Protein AF-M1ZN65-F1 (afdb_monomer_lite)

Organism: NCBI:txid1232189

Structure (mmCIF, N/CA/C/O backbone):
data_AF-M1ZN65-F1
#
_entry.id   AF-M1ZN65-F1
#
loop_
_atom_site.group_PDB
_atom_site.id
_atom_site.type_symbol
_atom_site.label_atom_id
_atom_site.label_alt_id
_atom_site.label_comp_id
_atom_site.label_asym_id
_atom_site.label_entity_id
_atom_site.label_seq_id
_atom_site.pdbx_PDB_ins_code
_atom_site.Cartn_x
_atom_site.Cartn_y
_atom_site.Cartn_z
_atom_site.occupancy
_atom_site.B_iso_or_equiv
_atom_site.auth_seq_id
_atom_site.auth_comp_id
_atom_site.auth_asym_id
_atom_site.auth_atom_id
_atom_site.pdbx_PDB_model_num
ATOM 1 N N . MET A 1 1 ? 69.592 30.381 -8.802 1.00 51.75 1 MET A N 1
ATOM 2 C CA . MET A 1 1 ? 68.441 29.566 -8.342 1.00 51.75 1 MET A CA 1
ATOM 3 C C . MET A 1 1 ? 68.874 28.114 -8.212 1.00 51.75 1 MET A C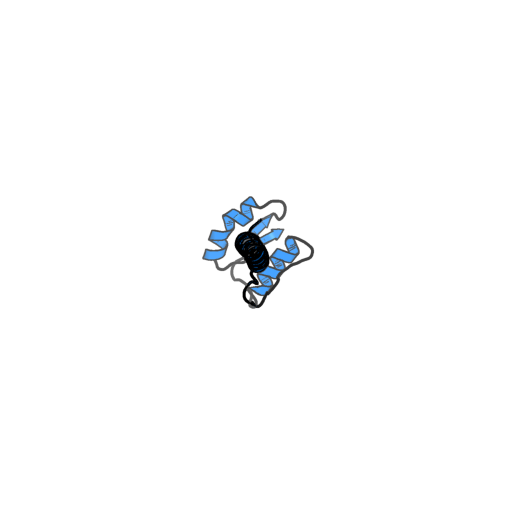 1
ATOM 5 O O . MET A 1 1 ? 69.387 27.549 -9.169 1.00 51.75 1 MET A O 1
ATOM 9 N N . ASN A 1 2 ? 68.782 27.545 -7.010 1.00 49.97 2 ASN A N 1
ATOM 10 C CA . ASN A 1 2 ? 69.424 26.271 -6.685 1.00 49.97 2 ASN A CA 1
ATOM 11 C C . ASN A 1 2 ? 68.547 25.082 -7.134 1.00 49.97 2 ASN A C 1
ATOM 13 O O . ASN A 1 2 ? 67.404 24.965 -6.694 1.00 49.97 2 ASN A O 1
ATOM 17 N N . LYS A 1 3 ? 69.085 24.192 -7.986 1.00 56.75 3 LYS A N 1
ATOM 18 C CA . LYS A 1 3 ? 68.370 23.068 -8.646 1.00 56.75 3 LYS A CA 1
ATOM 19 C C . LYS A 1 3 ? 67.635 22.123 -7.677 1.00 56.75 3 LYS A C 1
ATOM 21 O O . LYS A 1 3 ? 66.748 21.380 -8.090 1.00 56.75 3 LYS A O 1
ATOM 26 N N . LYS A 1 4 ? 67.995 22.148 -6.389 1.00 56.69 4 LYS A N 1
ATOM 27 C CA . LYS A 1 4 ? 67.368 21.356 -5.321 1.00 56.69 4 LYS A CA 1
ATOM 28 C C . LYS A 1 4 ? 65.956 21.843 -4.953 1.00 56.69 4 LYS A C 1
ATOM 30 O O . LYS A 1 4 ? 65.097 21.012 -4.688 1.00 56.69 4 LYS A O 1
ATOM 35 N N . GLY A 1 5 ? 65.688 23.154 -5.000 1.00 56.97 5 GLY A N 1
ATOM 36 C CA . GLY A 1 5 ? 64.386 23.723 -4.611 1.00 56.97 5 GLY A CA 1
ATOM 37 C C . GLY A 1 5 ? 63.274 23.467 -5.635 1.00 56.97 5 GLY A C 1
ATOM 38 O O . GLY A 1 5 ? 62.151 23.136 -5.270 1.00 56.97 5 GLY A O 1
ATOM 39 N N . THR A 1 6 ? 63.602 23.528 -6.929 1.00 56.62 6 THR A N 1
ATOM 40 C CA . THR A 1 6 ? 62.640 23.311 -8.025 1.00 56.62 6 THR A CA 1
ATOM 41 C C . THR A 1 6 ? 62.157 21.857 -8.099 1.00 56.62 6 THR A C 1
ATOM 43 O O . THR A 1 6 ? 61.009 21.603 -8.449 1.00 56.62 6 THR A O 1
ATOM 46 N N . ARG A 1 7 ? 63.007 20.892 -7.712 1.00 55.62 7 ARG A N 1
ATOM 47 C CA . ARG A 1 7 ? 62.654 19.463 -7.641 1.00 55.62 7 ARG A CA 1
ATOM 48 C C . ARG A 1 7 ? 61.694 19.146 -6.494 1.00 55.62 7 ARG A C 1
ATOM 50 O O . ARG A 1 7 ? 60.797 18.330 -6.674 1.00 55.62 7 ARG A O 1
ATOM 57 N N . ALA A 1 8 ? 61.855 19.809 -5.348 1.00 60.06 8 ALA A N 1
ATOM 58 C CA . ALA A 1 8 ? 60.968 19.635 -4.199 1.00 60.06 8 ALA A CA 1
ATOM 59 C C . ALA A 1 8 ? 59.554 20.170 -4.486 1.00 60.06 8 ALA A C 1
ATOM 61 O O . ALA A 1 8 ? 58.570 19.491 -4.205 1.00 60.06 8 ALA A O 1
ATOM 62 N N . LEU A 1 9 ? 59.459 21.341 -5.126 1.00 59.00 9 LEU A N 1
ATOM 63 C CA . LEU A 1 9 ? 58.184 21.937 -5.537 1.00 59.00 9 LEU A CA 1
ATOM 64 C C . LEU A 1 9 ? 57.462 21.093 -6.597 1.00 59.00 9 LEU A C 1
ATOM 66 O O . LEU A 1 9 ? 56.279 20.819 -6.424 1.00 59.00 9 LEU A O 1
ATOM 70 N N . ALA A 1 10 ? 58.173 20.613 -7.627 1.00 60.38 10 ALA A N 1
ATOM 71 C CA . ALA A 1 10 ? 57.595 19.749 -8.661 1.00 60.38 10 ALA A CA 1
ATOM 72 C C . ALA A 1 10 ? 57.077 18.416 -8.090 1.00 60.38 10 ALA A C 1
ATOM 74 O O . ALA A 1 10 ? 55.997 17.960 -8.458 1.00 60.38 10 ALA A O 1
ATOM 75 N N . SER A 1 11 ? 57.804 17.816 -7.140 1.00 59.25 11 SER A N 1
ATOM 76 C CA . SER A 1 11 ? 57.364 16.581 -6.484 1.00 59.25 11 SER A CA 1
ATOM 77 C C . SER A 1 11 ? 56.124 16.806 -5.610 1.00 59.25 11 SER A C 1
ATOM 79 O O . SER A 1 11 ? 55.227 15.969 -5.603 1.00 59.25 11 SER A O 1
ATOM 81 N N . ALA A 1 12 ? 56.032 17.947 -4.919 1.00 61.22 12 ALA A N 1
ATOM 82 C CA . ALA A 1 12 ? 54.872 18.291 -4.097 1.00 61.22 12 ALA A CA 1
ATOM 83 C C . ALA A 1 12 ? 53.609 18.570 -4.933 1.00 61.22 12 ALA A C 1
ATOM 85 O O . ALA A 1 12 ? 52.510 18.203 -4.518 1.00 61.22 12 ALA A O 1
ATOM 86 N N . THR A 1 13 ? 53.747 19.156 -6.132 1.00 62.22 13 THR A N 1
ATOM 87 C CA . THR A 1 13 ? 52.592 19.397 -7.020 1.00 62.22 13 THR A CA 1
ATOM 88 C C . THR A 1 13 ? 52.071 18.102 -7.640 1.00 62.22 13 THR A C 1
ATOM 90 O O . THR A 1 13 ? 50.860 17.907 -7.717 1.00 62.22 13 THR A O 1
ATOM 93 N N . VAL A 1 14 ? 52.966 17.184 -8.028 1.00 61.69 14 VAL A N 1
ATOM 94 C CA . VAL A 1 14 ? 52.580 15.862 -8.554 1.00 61.69 14 VAL A CA 1
ATOM 95 C C . VAL A 1 14 ? 51.879 15.032 -7.477 1.00 61.69 14 VAL A C 1
ATOM 97 O O . VAL A 1 14 ? 50.835 14.447 -7.746 1.00 61.69 14 VAL A O 1
ATOM 100 N N . VAL A 1 15 ? 52.386 15.034 -6.242 1.00 62.38 15 VAL A N 1
ATOM 101 C CA . VAL A 1 15 ? 51.747 14.320 -5.123 1.00 62.38 15 VAL A CA 1
ATOM 102 C C . VAL A 1 15 ? 50.374 14.915 -4.783 1.00 62.38 15 VAL A C 1
ATOM 104 O O . VAL A 1 15 ? 49.427 14.161 -4.572 1.00 62.38 15 VAL A O 1
ATOM 107 N N . GLY A 1 16 ? 50.227 16.245 -4.796 1.00 59.84 16 GLY A N 1
ATOM 108 C CA . GLY A 1 16 ? 48.937 16.908 -4.571 1.00 59.84 16 GLY A CA 1
ATOM 109 C C . GLY A 1 16 ? 47.893 16.607 -5.656 1.00 59.84 16 GLY A C 1
ATOM 110 O O . GLY A 1 16 ? 46.730 16.362 -5.339 1.00 59.84 16 GLY A O 1
ATOM 111 N N . LEU A 1 17 ? 48.308 16.556 -6.927 1.00 61.88 17 LEU A N 1
ATOM 112 C CA . LEU A 1 17 ? 47.427 16.226 -8.055 1.00 61.88 17 LEU A CA 1
ATOM 113 C C . LEU A 1 17 ? 46.994 14.747 -8.045 1.00 61.88 17 LEU A C 1
ATOM 115 O O . LEU A 1 17 ? 45.850 14.425 -8.371 1.00 61.88 17 LEU A O 1
ATOM 119 N N . VAL A 1 18 ? 47.882 13.845 -7.617 1.00 60.47 18 VAL A N 1
ATOM 120 C CA . VAL A 1 18 ? 47.560 12.420 -7.434 1.00 60.47 18 VAL A CA 1
ATOM 121 C C . VAL A 1 18 ? 46.593 12.224 -6.260 1.00 60.47 18 VAL A C 1
ATOM 123 O O . VAL A 1 18 ? 45.646 11.455 -6.378 1.00 60.47 18 VAL A O 1
ATOM 126 N N . LEU A 1 19 ? 46.742 12.969 -5.159 1.00 59.03 19 LEU A N 1
ATOM 127 C CA . LEU A 1 19 ? 45.795 12.897 -4.038 1.00 59.03 19 LEU A CA 1
ATOM 128 C C . LEU A 1 19 ? 44.387 13.389 -4.416 1.00 59.03 19 LEU A C 1
ATOM 130 O O . LEU A 1 19 ? 43.396 12.797 -3.992 1.00 59.03 19 LEU A O 1
ATOM 134 N N . ALA A 1 20 ? 44.289 14.440 -5.235 1.00 58.03 20 ALA A N 1
ATOM 135 C CA . ALA A 1 20 ? 43.005 15.003 -5.655 1.00 58.03 20 ALA A CA 1
ATOM 136 C C . ALA A 1 20 ? 42.212 14.075 -6.598 1.00 58.03 20 ALA A C 1
ATOM 138 O O . ALA A 1 20 ? 40.983 14.097 -6.595 1.00 58.03 20 ALA A O 1
ATOM 139 N N . THR A 1 21 ? 42.895 13.232 -7.379 1.00 59.38 21 THR A N 1
ATOM 140 C CA . THR A 1 21 ? 42.247 12.295 -8.317 1.00 59.38 21 THR A CA 1
ATOM 141 C C . THR A 1 21 ? 41.792 10.990 -7.658 1.00 59.38 21 THR A C 1
ATOM 143 O O . THR A 1 21 ? 40.845 10.372 -8.138 1.00 59.38 21 THR A O 1
ATOM 146 N N . VAL A 1 22 ? 42.383 10.594 -6.524 1.00 58.81 22 VAL A N 1
ATOM 147 C CA . VAL A 1 22 ? 42.008 9.368 -5.787 1.00 58.81 22 VAL A CA 1
ATOM 148 C C . VAL A 1 22 ? 40.745 9.556 -4.925 1.00 58.81 22 VAL A C 1
ATOM 150 O O . VAL A 1 22 ? 40.061 8.585 -4.609 1.00 58.81 22 VAL A O 1
ATOM 153 N N . ALA A 1 23 ? 40.373 10.794 -4.582 1.00 57.12 23 ALA A N 1
ATOM 154 C CA . ALA A 1 23 ? 39.285 11.084 -3.638 1.00 57.12 23 ALA A CA 1
ATOM 155 C C . ALA A 1 23 ? 37.861 11.137 -4.243 1.00 57.12 23 ALA A C 1
ATOM 157 O O . ALA A 1 23 ? 36.914 11.453 -3.528 1.00 57.12 23 ALA A O 1
ATOM 158 N N . THR A 1 24 ? 37.668 10.820 -5.531 1.00 62.84 24 THR A N 1
ATOM 159 C CA . THR A 1 24 ? 36.346 10.880 -6.206 1.00 62.84 24 THR A CA 1
ATOM 160 C C . THR A 1 24 ? 35.781 9.501 -6.565 1.00 62.84 24 THR A C 1
ATOM 162 O O . THR A 1 24 ? 35.153 9.302 -7.604 1.00 62.84 24 THR A O 1
ATOM 165 N N . GLY A 1 25 ? 35.994 8.510 -5.697 1.00 65.25 25 GLY A N 1
ATOM 166 C CA . GLY A 1 25 ? 35.395 7.187 -5.859 1.00 65.25 25 GLY A CA 1
ATOM 167 C C . GLY A 1 25 ? 33.880 7.227 -5.640 1.00 65.25 25 GLY A C 1
ATOM 168 O O . GLY A 1 25 ? 33.421 7.401 -4.515 1.00 65.25 25 GLY A O 1
ATOM 169 N N . ASN A 1 26 ? 33.095 7.032 -6.701 1.00 73.00 26 ASN A N 1
ATOM 170 C CA . ASN A 1 26 ? 31.654 6.805 -6.582 1.00 73.00 26 ASN A CA 1
ATOM 171 C C . ASN A 1 26 ? 31.406 5.539 -5.744 1.00 73.00 26 ASN A C 1
ATOM 173 O O . ASN A 1 26 ? 31.785 4.440 -6.154 1.00 73.00 26 ASN A O 1
ATOM 177 N N . VAL A 1 27 ? 30.759 5.676 -4.585 1.00 76.00 27 VAL A N 1
ATOM 178 C CA . VAL A 1 27 ? 30.366 4.529 -3.756 1.00 76.00 27 VAL A CA 1
ATOM 179 C C . VAL A 1 27 ? 29.233 3.798 -4.473 1.00 76.00 27 VAL A C 1
ATOM 181 O O . VAL A 1 27 ? 28.132 4.328 -4.614 1.00 76.00 27 VAL A O 1
ATOM 184 N N . LYS A 1 28 ? 29.495 2.581 -4.961 1.00 77.69 28 LYS A N 1
ATOM 185 C CA . LYS A 1 28 ? 28.439 1.715 -5.495 1.00 77.69 28 LYS A CA 1
ATOM 186 C C . LYS A 1 28 ? 27.738 1.005 -4.342 1.00 77.69 28 LYS A C 1
ATOM 188 O O . LYS A 1 28 ? 28.396 0.380 -3.515 1.00 77.69 28 LYS A O 1
ATOM 193 N N . ALA A 1 29 ? 26.410 1.091 -4.304 1.00 78.50 29 ALA A N 1
ATOM 194 C CA . ALA A 1 29 ? 25.606 0.260 -3.417 1.00 78.50 29 ALA A CA 1
ATOM 195 C C . ALA A 1 29 ? 25.834 -1.226 -3.741 1.00 78.50 29 ALA A C 1
ATOM 197 O O . ALA A 1 29 ? 26.093 -1.582 -4.895 1.00 78.50 29 ALA A O 1
ATOM 198 N N . ALA A 1 30 ? 25.743 -2.083 -2.721 1.00 84.00 30 ALA A N 1
ATOM 199 C CA . ALA A 1 30 ? 25.805 -3.526 -2.912 1.00 84.00 30 ALA A CA 1
ATOM 200 C C . ALA A 1 30 ? 24.708 -3.973 -3.900 1.00 84.00 30 ALA A C 1
ATOM 202 O O . ALA A 1 30 ? 23.597 -3.435 -3.848 1.00 84.00 30 ALA A O 1
ATOM 203 N N . PRO A 1 31 ? 24.995 -4.926 -4.804 1.00 80.06 31 PRO A N 1
ATOM 204 C CA . PRO A 1 31 ? 23.965 -5.484 -5.666 1.00 80.06 31 PRO A CA 1
ATOM 205 C C . PRO A 1 31 ? 22.886 -6.137 -4.793 1.00 80.06 31 PRO A C 1
ATOM 207 O O . PRO A 1 31 ? 23.194 -6.938 -3.912 1.00 80.06 31 PRO A O 1
ATOM 210 N N . GLY A 1 32 ? 21.632 -5.758 -5.022 1.00 85.06 32 GLY A N 1
ATOM 211 C CA . GLY A 1 32 ? 20.466 -6.299 -4.336 1.00 85.06 32 GLY A CA 1
ATOM 212 C C . GLY A 1 32 ? 19.328 -6.508 -5.324 1.00 85.06 32 GLY A C 1
ATOM 213 O O . GLY A 1 32 ? 19.187 -5.744 -6.282 1.00 85.06 32 GLY A O 1
ATOM 214 N N . ASP A 1 33 ? 18.529 -7.544 -5.089 1.00 89.31 33 ASP A N 1
ATOM 215 C CA . ASP A 1 33 ? 17.355 -7.828 -5.906 1.00 89.31 33 ASP A CA 1
ATOM 216 C C . ASP A 1 33 ? 16.283 -6.767 -5.648 1.00 89.31 33 ASP A C 1
ATOM 218 O O . ASP A 1 33 ? 15.735 -6.643 -4.550 1.00 89.31 33 ASP A O 1
ATOM 222 N N . VAL A 1 34 ? 15.989 -5.970 -6.675 1.00 89.75 34 VAL A N 1
ATOM 223 C CA . VAL A 1 34 ? 14.953 -4.938 -6.617 1.00 89.75 34 VAL A CA 1
ATOM 224 C C . VAL A 1 34 ? 13.650 -5.525 -7.137 1.00 89.75 34 VAL A C 1
ATOM 226 O O . VAL A 1 34 ? 13.487 -5.727 -8.339 1.00 89.75 34 VAL A O 1
ATOM 229 N N . ASN A 1 35 ? 12.692 -5.743 -6.238 1.00 90.19 35 ASN A N 1
ATOM 230 C CA . ASN A 1 35 ? 11.321 -6.056 -6.624 1.00 90.19 35 ASN A CA 1
ATOM 231 C C . ASN A 1 35 ? 10.463 -4.785 -6.596 1.00 90.19 35 ASN A C 1
ATOM 233 O O . ASN A 1 35 ? 10.105 -4.287 -5.527 1.00 90.19 35 ASN A O 1
ATOM 237 N N . LYS A 1 36 ? 10.143 -4.246 -7.775 1.00 93.44 36 LYS A N 1
ATOM 238 C CA . LYS A 1 36 ? 9.307 -3.049 -7.904 1.00 93.44 36 LYS A CA 1
ATOM 239 C C . LYS A 1 36 ? 7.838 -3.444 -8.037 1.00 93.44 36 LYS A C 1
ATOM 241 O O . LYS A 1 36 ? 7.456 -4.080 -9.013 1.00 93.44 36 LYS A O 1
ATOM 246 N N . VAL A 1 3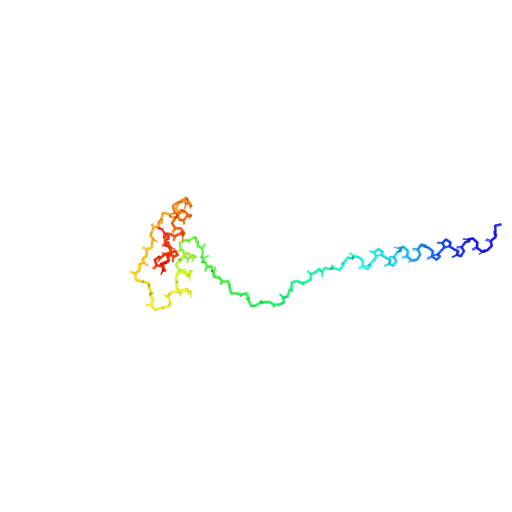7 ? 7.008 -2.979 -7.107 1.00 96.75 37 VAL A N 1
ATOM 247 C CA . VAL A 1 37 ? 5.544 -3.063 -7.205 1.00 96.75 37 VAL A CA 1
ATOM 248 C C . VAL A 1 37 ? 5.004 -1.674 -7.540 1.00 96.75 37 VAL A C 1
ATOM 250 O O . VAL A 1 37 ? 5.287 -0.714 -6.828 1.00 96.75 37 VAL A O 1
ATOM 253 N N . GLN A 1 38 ? 4.272 -1.553 -8.645 1.00 97.12 38 GLN A N 1
ATOM 254 C CA . GLN A 1 38 ? 3.717 -0.287 -9.138 1.00 97.12 38 GLN A CA 1
ATOM 255 C C . GLN A 1 38 ? 2.404 -0.526 -9.896 1.00 97.12 38 GLN A C 1
ATOM 257 O O . GLN A 1 38 ? 2.137 -1.654 -10.312 1.00 97.12 38 GLN A O 1
ATOM 262 N N . GLY A 1 39 ? 1.623 0.530 -10.107 1.00 97.62 39 GLY A N 1
ATOM 263 C CA . GLY A 1 39 ? 0.477 0.586 -11.019 1.00 97.62 39 GLY A CA 1
ATOM 264 C C . GLY A 1 39 ? 0.456 1.912 -11.789 1.00 97.62 39 GLY A C 1
ATOM 265 O O . GLY A 1 39 ? 1.334 2.753 -11.585 1.00 97.62 39 GLY A O 1
ATOM 266 N N . ASN A 1 40 ? -0.528 2.102 -12.668 1.00 98.12 40 ASN A N 1
ATOM 267 C CA . ASN A 1 40 ? -0.697 3.337 -13.443 1.00 98.12 40 ASN A CA 1
ATOM 268 C C . ASN A 1 40 ? -1.116 4.524 -12.565 1.00 98.12 40 ASN A C 1
ATOM 270 O O . ASN A 1 40 ? -0.812 5.674 -12.878 1.00 98.12 40 ASN A O 1
ATOM 274 N N . ASP A 1 41 ? -1.782 4.242 -11.448 1.00 97.56 41 ASP A N 1
ATOM 275 C CA . ASP A 1 41 ? -2.190 5.224 -10.457 1.00 97.56 41 ASP A CA 1
ATOM 276 C C . ASP A 1 41 ? -2.052 4.674 -9.023 1.00 97.56 41 ASP A C 1
ATOM 278 O O . ASP A 1 41 ? -1.528 3.577 -8.773 1.00 97.56 41 ASP A O 1
ATOM 282 N N . ARG A 1 42 ? -2.493 5.476 -8.049 1.00 97.12 42 ARG A N 1
ATOM 283 C CA . ARG A 1 42 ? -2.464 5.119 -6.623 1.00 97.12 42 ARG A CA 1
ATOM 284 C C . ARG A 1 42 ? -3.385 3.942 -6.286 1.00 97.12 42 ARG A C 1
ATOM 286 O O . ARG A 1 42 ? -3.038 3.146 -5.415 1.00 97.12 42 ARG A O 1
ATOM 293 N N . TYR A 1 43 ? -4.509 3.812 -6.984 1.00 97.81 43 TYR A N 1
ATOM 294 C CA . TYR A 1 43 ? -5.504 2.764 -6.770 1.00 97.81 43 TYR A CA 1
ATOM 295 C C . TYR A 1 43 ? -4.953 1.411 -7.231 1.00 97.81 43 TYR A C 1
ATOM 297 O O . TYR A 1 43 ? -4.939 0.436 -6.475 1.00 97.81 43 TYR A O 1
ATOM 305 N N . GLU A 1 44 ? -4.385 1.371 -8.435 1.00 98.25 44 GLU A N 1
ATOM 306 C CA . GLU A 1 44 ? -3.754 0.179 -8.990 1.00 98.25 44 GLU A CA 1
ATOM 307 C C . GLU A 1 44 ? -2.489 -0.206 -8.215 1.00 98.25 44 GLU A C 1
ATOM 309 O O . GLU A 1 44 ? -2.260 -1.387 -7.950 1.00 98.25 44 GLU A O 1
ATOM 314 N N . THR A 1 45 ? -1.687 0.772 -7.782 1.00 97.81 45 THR A N 1
ATOM 315 C CA . THR A 1 45 ? -0.515 0.493 -6.938 1.00 97.81 45 THR A CA 1
ATOM 316 C C . THR A 1 45 ? -0.928 -0.178 -5.626 1.00 97.81 45 THR A C 1
ATOM 318 O O . THR A 1 45 ? -0.337 -1.195 -5.261 1.00 97.81 45 THR A O 1
ATOM 321 N N . ALA A 1 46 ? -1.965 0.324 -4.945 1.00 97.56 46 ALA A N 1
ATOM 322 C CA . ALA A 1 46 ? -2.483 -0.293 -3.722 1.00 97.56 46 ALA A CA 1
ATOM 323 C C . ALA A 1 46 ? -2.982 -1.730 -3.973 1.00 97.56 46 ALA A C 1
ATOM 325 O O . ALA A 1 46 ? -2.629 -2.652 -3.231 1.00 97.56 46 ALA A O 1
ATOM 326 N N . ALA A 1 47 ? -3.719 -1.951 -5.067 1.00 97.38 47 ALA A N 1
ATOM 327 C CA . ALA A 1 47 ? -4.179 -3.282 -5.461 1.00 97.38 47 ALA A CA 1
ATOM 328 C C . ALA A 1 47 ? -3.014 -4.244 -5.767 1.00 97.38 47 ALA A C 1
ATOM 330 O O . ALA A 1 47 ? -3.047 -5.411 -5.369 1.00 97.38 47 ALA A O 1
ATOM 331 N N . ASN A 1 48 ? -1.962 -3.771 -6.437 1.00 98.00 48 ASN A N 1
ATOM 332 C CA . ASN A 1 48 ? -0.788 -4.581 -6.765 1.00 98.00 48 ASN A CA 1
ATOM 333 C C . ASN A 1 48 ? 0.044 -4.914 -5.519 1.00 98.00 48 ASN A C 1
ATOM 335 O O . ASN A 1 48 ? 0.515 -6.045 -5.392 1.00 98.00 48 ASN A O 1
ATOM 339 N N . VAL A 1 49 ? 0.159 -3.991 -4.557 1.00 97.19 49 VAL A N 1
ATOM 340 C CA . VAL A 1 49 ? 0.771 -4.265 -3.244 1.00 97.19 49 VAL A CA 1
ATOM 341 C C . VAL A 1 49 ? -0.010 -5.339 -2.490 1.00 97.19 49 VAL A C 1
ATOM 343 O O . VAL A 1 49 ? 0.604 -6.256 -1.935 1.00 97.19 49 VAL A O 1
ATOM 346 N N . ALA A 1 50 ? -1.343 -5.277 -2.505 1.00 97.25 50 ALA A N 1
ATOM 347 C CA . ALA A 1 50 ? -2.177 -6.300 -1.884 1.00 97.25 50 ALA A CA 1
ATOM 348 C C . ALA A 1 50 ? -1.953 -7.681 -2.530 1.00 97.25 50 ALA A C 1
ATOM 350 O O . ALA A 1 50 ? -1.651 -8.648 -1.832 1.00 97.25 50 ALA A O 1
ATOM 351 N N . LYS A 1 51 ? -1.987 -7.767 -3.866 1.00 96.56 51 LYS A N 1
ATOM 352 C CA . LYS A 1 51 ? -1.744 -9.021 -4.607 1.00 96.56 51 LYS A CA 1
ATOM 353 C C . LYS A 1 51 ? -0.341 -9.592 -4.379 1.00 96.56 51 LYS A C 1
ATOM 355 O O . LYS A 1 51 ? -0.175 -10.808 -4.316 1.00 96.56 51 LYS A O 1
ATOM 360 N N . ALA A 1 52 ? 0.672 -8.734 -4.256 1.00 96.25 52 ALA A N 1
ATOM 361 C CA . ALA A 1 52 ? 2.055 -9.167 -4.063 1.00 96.25 52 ALA A CA 1
ATOM 362 C C . ALA A 1 52 ? 2.288 -9.831 -2.693 1.00 96.25 52 ALA A C 1
ATOM 364 O O . ALA A 1 52 ? 3.090 -10.762 -2.600 1.00 96.25 52 ALA A O 1
ATOM 365 N N . ASN A 1 53 ? 1.588 -9.368 -1.651 1.00 95.62 53 ASN A N 1
ATOM 366 C CA . ASN A 1 53 ? 1.820 -9.786 -0.264 1.00 95.62 53 ASN A CA 1
ATOM 367 C C . ASN A 1 53 ? 0.759 -10.764 0.283 1.00 95.62 53 ASN A C 1
ATOM 369 O O . ASN A 1 53 ? 1.077 -11.551 1.170 1.00 95.62 53 ASN A O 1
ATOM 373 N N . TRP A 1 54 ? -0.465 -10.770 -0.262 1.00 97.06 54 TRP A N 1
ATOM 374 C CA . TRP A 1 54 ? -1.577 -11.640 0.159 1.00 97.06 54 TRP A CA 1
ATOM 375 C C . TRP A 1 54 ? -2.068 -12.524 -0.997 1.00 97.06 54 TRP A C 1
ATOM 377 O O . TRP A 1 54 ? -3.184 -12.373 -1.491 1.00 97.06 54 TRP A O 1
ATOM 387 N N . LYS A 1 55 ? -1.215 -13.454 -1.445 1.00 95.50 55 LYS A N 1
ATOM 388 C CA . LYS A 1 55 ? -1.474 -14.312 -2.619 1.00 95.50 55 LYS A CA 1
ATOM 389 C C . LYS A 1 55 ? -2.684 -15.235 -2.454 1.00 95.50 55 LYS A C 1
ATOM 391 O O . LYS A 1 55 ? -3.404 -15.458 -3.420 1.00 95.50 55 LYS A O 1
ATOM 396 N N . ASP A 1 56 ? -2.923 -15.703 -1.232 1.00 95.50 56 ASP A N 1
ATOM 397 C CA . ASP A 1 56 ? -4.044 -16.588 -0.885 1.00 95.50 56 ASP A CA 1
ATOM 398 C C . ASP A 1 56 ? -5.275 -15.809 -0.382 1.00 95.50 56 ASP A C 1
ATOM 400 O O . ASP A 1 56 ? -6.246 -16.392 0.099 1.00 95.50 56 ASP A O 1
ATOM 404 N N . GLY A 1 57 ? -5.239 -14.476 -0.484 1.00 93.38 57 GLY A N 1
ATOM 405 C CA . GLY A 1 57 ? -6.243 -13.577 0.074 1.00 93.38 57 GLY A CA 1
ATOM 406 C C . GLY A 1 57 ? -5.919 -13.101 1.494 1.00 93.38 57 GLY A C 1
ATOM 407 O O . GLY A 1 57 ? -4.99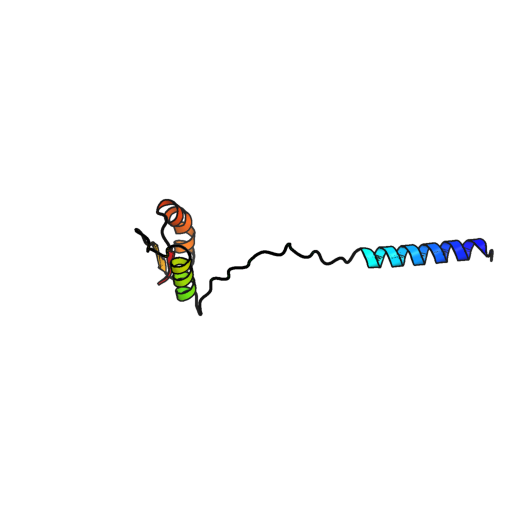5 -13.571 2.159 1.00 93.38 57 GLY A O 1
ATOM 408 N N . ALA A 1 58 ? -6.686 -12.112 1.950 1.00 95.69 58 ALA A N 1
ATOM 409 C CA . ALA A 1 58 ? -6.600 -11.548 3.292 1.00 95.69 58 ALA A CA 1
ATOM 410 C C . ALA A 1 58 ? -7.946 -11.716 4.002 1.00 95.69 58 ALA A C 1
ATOM 412 O O . ALA A 1 58 ? -8.995 -11.527 3.391 1.00 95.69 58 ALA A O 1
ATOM 413 N N . LYS A 1 59 ? -7.915 -12.059 5.294 1.00 97.12 59 LYS A N 1
ATOM 414 C CA . LYS A 1 59 ? -9.136 -12.214 6.102 1.00 97.12 59 LYS A CA 1
ATOM 415 C C . LYS A 1 59 ? -9.855 -10.889 6.372 1.00 97.12 59 LYS A C 1
ATOM 417 O O . LYS A 1 59 ? -11.075 -10.857 6.414 1.00 97.12 59 LYS A O 1
ATOM 422 N N . ASP A 1 60 ? -9.082 -9.818 6.525 1.00 98.00 60 ASP A N 1
ATOM 423 C CA . ASP A 1 60 ? -9.549 -8.454 6.741 1.00 98.00 60 ASP A CA 1
ATOM 424 C C . ASP A 1 60 ? -8.964 -7.558 5.646 1.00 98.00 60 ASP A C 1
ATOM 426 O O . ASP A 1 60 ? -7.868 -7.820 5.144 1.00 98.00 60 ASP A O 1
ATOM 430 N N . VAL A 1 61 ? -9.665 -6.474 5.316 1.00 97.56 61 VAL A N 1
ATOM 431 C CA . VAL A 1 61 ? -9.205 -5.431 4.390 1.00 97.56 61 VAL A CA 1
ATOM 432 C C . VAL A 1 61 ? -9.553 -4.073 4.983 1.00 97.56 61 VAL A C 1
ATOM 434 O O . VAL A 1 61 ? -10.658 -3.878 5.487 1.00 97.56 61 VAL A O 1
ATOM 437 N N . ILE A 1 62 ? -8.615 -3.131 4.916 1.00 97.94 62 ILE A N 1
ATOM 438 C CA . ILE A 1 62 ? -8.855 -1.743 5.311 1.00 97.94 62 ILE A CA 1
ATOM 439 C C . ILE A 1 62 ? -9.090 -0.917 4.053 1.00 97.94 62 ILE A C 1
ATOM 441 O O . ILE A 1 62 ? -8.288 -0.960 3.122 1.00 97.94 62 ILE A O 1
ATOM 445 N N . ILE A 1 63 ? -10.177 -0.151 4.045 1.00 97.38 63 ILE A N 1
ATOM 446 C CA . ILE A 1 63 ? -10.535 0.746 2.947 1.00 97.38 63 ILE A CA 1
ATOM 447 C C . ILE A 1 63 ? -10.305 2.182 3.411 1.00 97.38 63 ILE A C 1
ATOM 449 O O . ILE A 1 63 ? -10.773 2.570 4.481 1.00 97.38 63 ILE A O 1
ATOM 453 N N . ALA A 1 64 ? -9.585 2.955 2.606 1.00 97.44 64 ALA A N 1
ATOM 454 C CA . ALA A 1 64 ? -9.372 4.383 2.806 1.00 97.44 64 ALA A CA 1
ATOM 455 C C . ALA A 1 64 ? -9.633 5.135 1.496 1.00 97.44 64 ALA A C 1
ATOM 457 O O . ALA A 1 64 ? -9.535 4.553 0.415 1.00 97.44 64 ALA A O 1
ATOM 458 N N . SER A 1 65 ? -9.953 6.427 1.580 1.00 97.00 65 SER A N 1
ATOM 459 C CA . SER A 1 65 ? -10.085 7.244 0.373 1.00 97.00 65 SER A CA 1
ATOM 460 C C . SER A 1 65 ? -8.727 7.423 -0.306 1.00 97.00 65 SER A C 1
ATOM 462 O O . SER A 1 65 ? -7.732 7.712 0.360 1.00 97.00 65 SER A O 1
ATOM 464 N N . GLY A 1 66 ? -8.685 7.290 -1.630 1.00 96.25 66 GLY A N 1
ATOM 465 C CA . GLY A 1 66 ? -7.508 7.609 -2.433 1.00 96.25 66 GLY A CA 1
ATOM 466 C C . GLY A 1 66 ? -7.274 9.108 -2.620 1.00 96.25 66 GLY A C 1
ATOM 467 O O . GLY A 1 66 ? -6.189 9.493 -3.053 1.00 96.25 66 GLY A O 1
ATOM 468 N N . GLU A 1 67 ? -8.235 9.960 -2.264 1.00 96.62 67 GLU A N 1
ATOM 469 C CA . GLU A 1 67 ? -8.147 11.417 -2.433 1.00 96.62 67 GLU A CA 1
ATOM 470 C C . GLU A 1 67 ? -7.273 12.093 -1.358 1.00 96.62 67 GLU A C 1
ATOM 472 O O . GLU A 1 67 ? -6.770 13.199 -1.559 1.00 96.62 67 GLU A O 1
ATOM 477 N N . GLY A 1 68 ? -7.017 11.408 -0.237 1.00 94.81 68 GLY A N 1
ATOM 478 C CA . GLY A 1 68 ? -6.153 11.869 0.853 1.00 94.81 68 GLY A CA 1
ATOM 479 C C . GLY A 1 68 ? -5.187 10.786 1.339 1.00 94.81 68 GLY A C 1
ATOM 480 O O . GLY A 1 68 ? -5.222 9.651 0.883 1.00 94.81 68 GLY A O 1
ATOM 481 N N . TYR A 1 69 ? -4.298 11.136 2.275 1.00 94.06 69 TYR A N 1
ATOM 482 C CA . TYR A 1 69 ? -3.309 10.195 2.830 1.00 94.06 69 TYR A CA 1
ATOM 483 C C . TYR A 1 69 ? -3.423 9.982 4.346 1.00 94.06 69 TYR A C 1
ATOM 485 O O . TYR A 1 69 ? -2.844 9.031 4.873 1.00 94.06 69 TYR A O 1
ATOM 493 N N . ALA A 1 70 ? -4.140 10.856 5.063 1.00 97.19 70 ALA A N 1
ATOM 494 C CA . ALA A 1 70 ? -4.192 10.849 6.527 1.00 97.19 70 ALA A CA 1
ATOM 495 C C . ALA A 1 70 ? -4.824 9.560 7.084 1.00 97.19 70 ALA A C 1
ATOM 497 O O . ALA A 1 70 ? -4.279 8.952 8.011 1.00 97.19 70 ALA A O 1
ATOM 498 N N . ASP A 1 71 ? -5.912 9.097 6.467 1.00 96.56 71 ASP A N 1
ATOM 499 C CA . ASP A 1 71 ? -6.612 7.874 6.872 1.00 96.56 71 ASP A CA 1
ATOM 500 C C . ASP A 1 71 ? -5.740 6.640 6.635 1.00 96.56 71 ASP A C 1
ATOM 502 O O . ASP A 1 71 ? -5.506 5.853 7.550 1.00 96.56 71 ASP A O 1
ATOM 506 N N . SER A 1 72 ? -5.154 6.508 5.439 1.00 96.44 72 SER A N 1
ATOM 507 C CA . SER A 1 72 ? -4.247 5.396 5.128 1.00 96.44 72 SER A CA 1
ATOM 508 C C . SER A 1 72 ? -2.998 5.388 6.016 1.00 96.44 72 SER A C 1
ATOM 510 O O . SER A 1 72 ? -2.516 4.323 6.402 1.00 96.44 72 SER A O 1
ATOM 512 N N . LEU A 1 73 ? -2.482 6.569 6.376 1.00 96.88 73 LEU A N 1
ATOM 513 C CA . LEU A 1 73 ? -1.307 6.697 7.235 1.00 96.88 73 LEU A CA 1
ATOM 514 C C . LEU A 1 73 ? -1.618 6.252 8.667 1.00 96.88 73 LEU A C 1
ATOM 516 O O . LEU A 1 73 ? -0.895 5.427 9.230 1.00 96.88 73 LEU A O 1
ATOM 520 N N . SER A 1 74 ? -2.704 6.764 9.247 1.00 97.44 74 SER A N 1
ATOM 521 C CA . SER A 1 74 ? -3.127 6.400 10.605 1.00 97.44 74 SER A CA 1
ATOM 522 C C . SER A 1 74 ? -3.568 4.932 10.709 1.00 97.44 74 SER A C 1
ATOM 524 O O . SER A 1 74 ? -3.309 4.282 11.724 1.00 97.44 74 SER A O 1
ATOM 526 N N . ALA A 1 75 ? -4.127 4.363 9.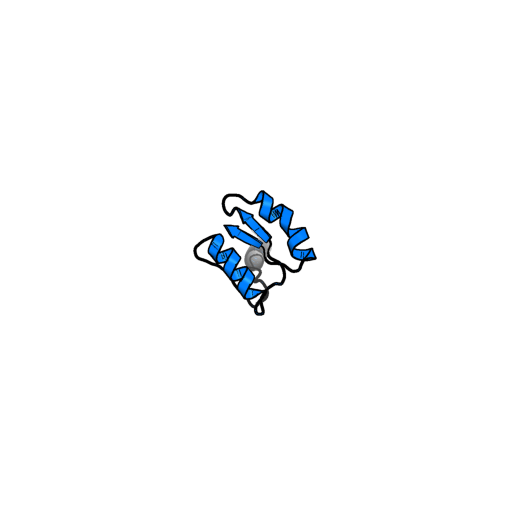638 1.00 97.50 75 ALA A N 1
ATOM 527 C CA . ALA A 1 75 ? -4.522 2.959 9.575 1.00 97.50 75 ALA A CA 1
ATOM 528 C C . ALA A 1 75 ? -3.350 1.960 9.500 1.00 97.50 75 ALA A C 1
ATOM 530 O O . ALA A 1 75 ? -3.564 0.766 9.715 1.00 97.50 75 ALA A O 1
ATOM 531 N N . SER A 1 76 ? -2.115 2.403 9.236 1.00 96.88 76 SER A N 1
ATOM 532 C CA . SER A 1 76 ? -0.944 1.520 9.074 1.00 96.88 76 SER A CA 1
ATOM 533 C C . SER A 1 76 ? -0.708 0.574 10.263 1.00 96.88 76 SER A C 1
ATOM 535 O O . SER A 1 76 ? -0.409 -0.610 10.081 1.00 96.88 76 SER A O 1
ATOM 537 N N . VAL A 1 77 ? -0.909 1.059 11.491 1.00 97.75 77 VAL A N 1
ATOM 538 C CA . VAL A 1 77 ? -0.764 0.255 12.717 1.00 97.75 77 VAL A CA 1
ATOM 539 C C . VAL A 1 77 ? -1.856 -0.815 12.809 1.00 97.75 77 VAL A C 1
ATOM 541 O O . VAL A 1 77 ? -1.577 -1.964 13.165 1.00 97.75 77 VAL A O 1
ATOM 544 N N . LEU A 1 78 ? -3.094 -0.468 12.444 1.00 97.94 78 LEU A N 1
ATOM 545 C CA . LEU A 1 78 ? -4.211 -1.412 12.408 1.00 97.94 78 LEU A CA 1
ATOM 546 C C . LEU A 1 78 ? -4.006 -2.472 11.317 1.00 97.94 78 LEU A C 1
ATOM 548 O O . LEU A 1 78 ? -4.192 -3.658 11.589 1.00 97.94 78 LEU A O 1
ATOM 552 N N . ALA A 1 79 ? -3.548 -2.065 10.129 1.00 97.94 79 ALA A N 1
ATOM 553 C CA . ALA A 1 79 ? -3.222 -2.957 9.016 1.00 97.94 79 ALA A CA 1
ATOM 554 C C . ALA A 1 79 ? -2.203 -4.019 9.439 1.00 97.94 79 ALA A C 1
ATOM 556 O O . ALA A 1 79 ? -2.390 -5.214 9.194 1.00 97.94 79 ALA A O 1
ATOM 557 N N . LYS A 1 80 ? -1.162 -3.601 10.172 1.00 97.56 80 LYS A N 1
ATOM 558 C CA . LYS A 1 80 ? -0.167 -4.526 10.717 1.00 97.56 80 LYS A CA 1
ATOM 559 C C . LYS A 1 80 ? -0.766 -5.482 11.748 1.00 97.56 80 LYS A C 1
ATOM 561 O O . LYS A 1 80 ? -0.469 -6.673 11.698 1.00 97.56 80 LYS A O 1
ATOM 566 N N . LYS A 1 81 ? -1.601 -4.980 12.665 1.00 98.12 81 LYS A N 1
ATOM 567 C CA . LYS A 1 81 ? -2.247 -5.793 13.711 1.00 98.12 81 LYS A CA 1
ATOM 568 C C . LYS A 1 81 ? -3.184 -6.854 13.128 1.00 98.12 81 LYS A C 1
ATOM 570 O O . LYS A 1 81 ? -3.233 -7.966 13.645 1.00 98.12 81 LYS A O 1
ATOM 575 N N . LEU A 1 82 ? -3.927 -6.511 12.078 1.00 97.88 82 LEU A N 1
ATOM 576 C CA . LEU A 1 82 ? -4.889 -7.409 11.434 1.00 97.88 82 LEU A CA 1
ATOM 577 C C . LEU A 1 82 ? -4.270 -8.286 10.338 1.00 97.88 82 LEU A C 1
ATOM 579 O O . LEU A 1 82 ? -4.940 -9.192 9.849 1.00 97.88 82 LEU A O 1
ATOM 583 N N . ASN A 1 83 ? -3.003 -8.046 9.983 1.00 97.38 83 ASN A N 1
ATOM 584 C CA . ASN A 1 83 ? -2.358 -8.621 8.804 1.00 97.38 83 ASN A CA 1
ATOM 585 C C . ASN A 1 83 ? -3.208 -8.412 7.537 1.00 97.38 83 ASN A C 1
ATOM 587 O O . ASN A 1 83 ? -3.523 -9.362 6.819 1.00 97.38 83 ASN A O 1
ATOM 591 N N . ALA A 1 84 ? -3.610 -7.162 7.311 1.00 98.19 84 ALA A N 1
ATOM 592 C CA . ALA A 1 84 ? -4.558 -6.763 6.278 1.00 98.19 84 ALA A CA 1
ATOM 593 C C . ALA A 1 84 ? -3.929 -5.764 5.291 1.00 98.19 84 ALA A C 1
ATOM 595 O O . ALA A 1 84 ? -3.155 -4.900 5.720 1.00 98.19 84 ALA A O 1
ATOM 596 N N . PRO A 1 85 ? -4.275 -5.825 3.993 1.00 97.94 85 PRO A N 1
ATOM 597 C CA . PRO A 1 85 ? -3.926 -4.781 3.042 1.00 97.94 85 PRO A CA 1
ATOM 598 C C . PRO A 1 85 ? -4.751 -3.509 3.281 1.00 97.94 85 PRO A C 1
ATOM 600 O O . PRO A 1 85 ? -5.889 -3.560 3.757 1.00 97.94 85 PRO A O 1
ATOM 603 N N . ILE A 1 86 ? -4.178 -2.372 2.881 1.00 98.06 86 ILE A N 1
ATOM 604 C CA . ILE A 1 86 ? -4.894 -1.101 2.734 1.00 98.06 86 ILE A CA 1
ATOM 605 C C . ILE A 1 86 ? -5.205 -0.917 1.248 1.00 98.06 86 ILE A C 1
ATOM 607 O O . ILE A 1 86 ? -4.290 -0.909 0.423 1.00 98.06 86 ILE A O 1
ATOM 611 N N . ILE A 1 87 ? -6.485 -0.773 0.920 1.00 97.69 87 ILE A N 1
ATOM 612 C CA . ILE A 1 87 ? -6.982 -0.503 -0.431 1.00 97.69 87 ILE A CA 1
ATOM 613 C C . ILE A 1 87 ? -7.512 0.929 -0.482 1.00 97.69 87 ILE A C 1
ATOM 615 O O . ILE A 1 87 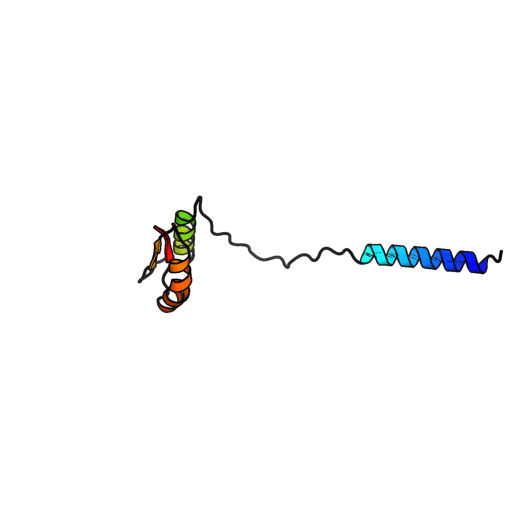? -8.130 1.405 0.471 1.00 97.69 87 ILE A O 1
ATOM 619 N N . LEU A 1 88 ? -7.248 1.606 -1.599 1.00 98.19 88 LEU A N 1
ATOM 620 C CA . LEU A 1 88 ? -7.718 2.963 -1.860 1.00 98.19 88 LEU A CA 1
ATOM 621 C C . LEU A 1 88 ? -8.960 2.928 -2.757 1.00 98.19 88 LEU A C 1
ATOM 623 O O . LEU A 1 88 ? -9.004 2.113 -3.682 1.00 98.19 88 LEU A O 1
ATOM 627 N N . THR A 1 89 ? -9.930 3.810 -2.498 1.00 94.06 89 THR A N 1
ATOM 628 C CA . THR A 1 89 ? -11.145 4.005 -3.313 1.00 94.06 89 THR A CA 1
ATOM 629 C C . THR A 1 89 ? -11.569 5.463 -3.416 1.00 94.06 89 THR A C 1
ATOM 631 O O . THR A 1 89 ? -11.063 6.292 -2.625 1.00 94.06 89 THR A O 1
#

InterPro domains:
  IPR007253 Cell wall binding repeat 2 [PF04122] (37-89)
  IPR051922 Bacterial Sporulation-Associated [PTHR30032] (1-89)

Radius of gyration: 28.85 Å; chains: 1; bounding box: 81×46×27 Å

pLDDT: mean 84.64, std 16.92, range [49.97, 98.25]

Foldseek 3Di:
DDPVVVVVVVVVVVVVVVVVVVPPDDDDDDDDDDDDQDDPDPQNSLVSVQCVQAVVDFPDEAEDAPVDCPRVVVCPVVCVVRVYGYGHD

Secondary structure (DSSP, 8-state):
--HHHHHHHHHHHHHHHHHHHHT----PPPP--------SSHHHHHHHHHHHH-TT--S--EEE-TT-SHHHHHTHHHHHHHT--EEE-

Sequence (89 aa)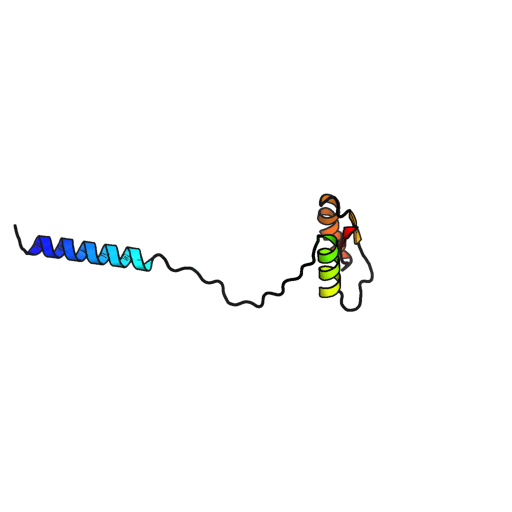:
MNKKGTRALASATVVGLVLATVATGNVKAAPGDVNKVQGNDRYETAANVAKANWKDGAKDVIIASGEGYADSLSASVLAKKLNAPIILT